Protein AF-A0A956SVW1-F1 (afdb_monomer)

Nearest PDB structures (foldseek):
  7o40-assembly1_A  TM=6.044E-01  e=1.456E-01  Synechocystis sp. PCC 6803 substr. Kazusa
  7aan-assembly1_B  TM=5.926E-01  e=2.836E-01  Homo sapiens
  9eon-assembly1_A  TM=6.530E-01  e=7.481E-01  Synechocystis sp. PCC 6803
  3q0k-assembly2_C  TM=6.132E-01  e=7.948E-01  Homo sapiens
  8qbr-assembly1_A  TM=5.012E-01  e=3.402E-01  Nostoc punctiforme

Sequence (151 aa):
MRLETARRMERVKRLLRERAEMALSEAVSRHRAEVERAAQCRRRSSEILGAFSEAAGDLDTGRLRADAEVSEGLQAIARKADARAKDLVRDVEAARAVLIEARKRERVAERLADRIHAREVDGALRREQAVLDEVGAWAPTQGEMGGEPIR

Solvent-accessible surface area (backbone atoms only — not comparable to full-atom values): 8237 Å² total; per-residue (Å²): 111,72,71,58,54,52,54,50,51,52,51,52,54,51,52,53,49,54,51,51,53,51,53,43,52,51,44,53,51,53,31,51,52,30,50,50,50,23,52,50,28,52,50,53,30,49,53,50,57,49,50,51,69,65,43,71,82,58,89,52,67,68,60,57,50,55,52,48,55,51,32,54,50,28,51,53,50,23,54,52,28,52,52,50,33,55,53,40,50,54,53,46,52,51,50,50,52,52,50,53,51,52,55,50,53,49,57,51,50,51,58,47,50,53,52,51,51,53,51,53,51,52,54,46,50,52,52,52,48,51,53,51,51,56,54,55,70,66,49,77,76,92,70,82,84,84,72,79,83,86,127

pLDDT: mean 75.59, std 9.94, range [47.66, 89.31]

Radius of gyration: 38.01 Å; Cα contacts (8 Å, |Δi|>4): 52; chains: 1; bounding box: 66×26×132 Å

Mean predicted aligned error: 14.98 Å

Secondary structure (DSSP, 8-state):
-HHHHHHHHHHHHHHHHHHHHHHHHHHHHHHHHHHHHHHHHHHHHHHHHHHHHHHTTS--HHHHHHHHHHHHHHHHHHHHHHHHHHHHHHHHHHHHHHHHHHHHHHHHHHHHHHHHHHHHHHHHHHHHHHHHHHHHHTS--------PPP-

Structure (mmCIF, N/CA/C/O backbone):
data_AF-A0A956SVW1-F1
#
_entry.id   AF-A0A956SVW1-F1
#
loop_
_atom_site.group_PDB
_atom_site.id
_atom_site.type_symbol
_atom_site.label_atom_id
_atom_site.label_alt_id
_atom_site.label_comp_id
_atom_site.label_asym_id
_atom_site.label_entity_id
_atom_site.label_seq_id
_atom_site.pdbx_PDB_ins_code
_atom_site.Cartn_x
_atom_site.Cartn_y
_atom_site.Cartn_z
_atom_site.occupancy
_atom_site.B_iso_or_equiv
_atom_site.auth_seq_id
_atom_site.auth_comp_id
_atom_site.auth_asym_id
_atom_site.auth_atom_id
_atom_site.pdbx_PDB_model_num
ATOM 1 N N . MET A 1 1 ? -22.427 -16.125 26.978 1.00 55.56 1 MET A N 1
ATOM 2 C CA . MET A 1 1 ? -22.839 -15.374 25.767 1.00 55.56 1 MET A CA 1
ATOM 3 C C . MET A 1 1 ? -22.101 -14.043 25.583 1.00 55.56 1 MET A C 1
ATOM 5 O O . MET A 1 1 ? -21.294 -13.978 24.671 1.00 55.56 1 MET A O 1
ATOM 9 N N . ARG A 1 2 ? -22.284 -13.001 26.418 1.00 56.34 2 ARG A N 1
ATOM 10 C CA . ARG A 1 2 ? -21.739 -11.640 26.146 1.00 56.34 2 ARG A CA 1
ATOM 11 C C . ARG A 1 2 ? -20.200 -11.538 26.066 1.00 56.34 2 ARG A C 1
ATOM 13 O O . ARG A 1 2 ? -19.676 -10.901 25.157 1.00 56.34 2 ARG A O 1
ATOM 20 N N . LEU A 1 3 ? -19.474 -12.222 26.956 1.00 64.31 3 LEU A N 1
ATOM 21 C CA . LEU A 1 3 ? -17.9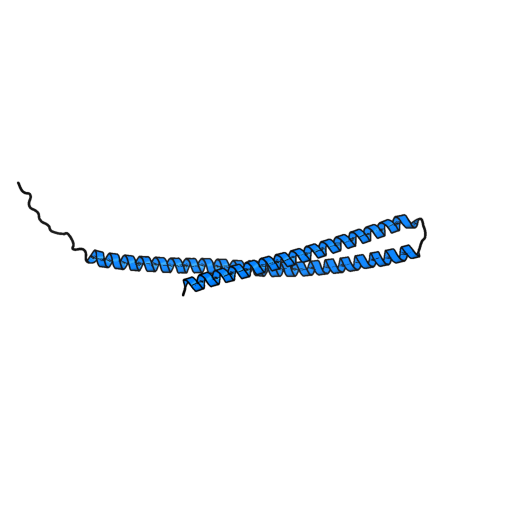97 -12.289 26.957 1.00 64.31 3 LEU A CA 1
ATOM 22 C C . LEU A 1 3 ? -17.416 -12.963 25.703 1.00 64.31 3 LEU A C 1
ATOM 24 O O . LEU A 1 3 ? -16.342 -12.607 25.221 1.00 64.31 3 LEU A O 1
ATOM 28 N N . GLU A 1 4 ? -18.139 -13.933 25.158 1.00 70.69 4 GLU A N 1
ATOM 29 C CA . GLU A 1 4 ? -17.749 -14.674 23.960 1.00 70.69 4 GLU A CA 1
ATOM 30 C C . GLU A 1 4 ? -17.905 -13.817 22.700 1.00 70.69 4 GLU A C 1
ATOM 32 O O . GLU A 1 4 ? -17.040 -13.819 21.823 1.00 70.69 4 GLU A O 1
ATOM 37 N N . THR A 1 5 ? -18.972 -13.015 22.650 1.00 71.56 5 THR A N 1
ATOM 38 C CA . THR A 1 5 ? -19.222 -12.038 21.585 1.00 71.56 5 THR A CA 1
ATOM 39 C C . THR A 1 5 ? -18.157 -10.940 21.570 1.00 71.56 5 THR A C 1
ATOM 41 O O . THR A 1 5 ? -17.630 -10.623 20.505 1.00 71.56 5 THR A O 1
ATOM 44 N N . ALA A 1 6 ? -17.767 -10.422 22.741 1.00 67.44 6 ALA A N 1
ATOM 45 C CA . ALA A 1 6 ? -16.706 -9.419 22.863 1.00 67.44 6 ALA A CA 1
ATOM 46 C C . ALA A 1 6 ? -15.342 -9.958 22.389 1.00 67.44 6 ALA A C 1
ATOM 48 O O . ALA A 1 6 ? -14.672 -9.328 21.572 1.00 67.44 6 ALA A O 1
ATOM 49 N N . ARG A 1 7 ? -14.965 -11.175 22.809 1.00 74.12 7 ARG A N 1
ATOM 50 C CA . ARG A 1 7 ? -13.726 -11.838 22.355 1.00 74.12 7 ARG A CA 1
ATOM 51 C C . ARG A 1 7 ? -13.723 -12.117 20.848 1.00 74.12 7 ARG A C 1
ATOM 53 O O . ARG A 1 7 ? -12.679 -11.994 20.208 1.00 74.12 7 ARG A O 1
ATOM 60 N N . ARG A 1 8 ? -14.875 -12.478 20.266 1.00 76.06 8 ARG A N 1
ATOM 61 C CA . ARG A 1 8 ? -15.028 -12.633 18.808 1.00 76.06 8 ARG A CA 1
ATOM 62 C C . ARG A 1 8 ? -14.847 -11.307 18.075 1.00 76.06 8 ARG A C 1
ATOM 64 O O . ARG A 1 8 ? -14.105 -11.274 17.098 1.00 76.06 8 ARG A O 1
ATOM 71 N N . MET A 1 9 ? -15.466 -10.226 18.550 1.00 74.81 9 MET A N 1
ATOM 72 C CA . MET A 1 9 ? -15.291 -8.896 17.956 1.00 74.81 9 MET A CA 1
ATOM 73 C C . MET A 1 9 ? -13.833 -8.436 17.994 1.00 74.81 9 MET A C 1
ATOM 75 O O . MET A 1 9 ? -13.334 -7.920 16.997 1.00 74.81 9 MET A O 1
ATOM 79 N N . GLU A 1 10 ? -13.133 -8.676 19.100 1.00 78.69 10 GLU A N 1
ATOM 80 C CA . GLU A 1 10 ? -11.731 -8.283 19.246 1.00 78.69 10 GLU A CA 1
ATOM 81 C C . GLU A 1 10 ? -10.806 -9.042 18.280 1.00 78.69 10 GLU A C 1
ATOM 83 O O . GLU A 1 10 ? -9.926 -8.450 17.654 1.00 78.69 10 GLU A O 1
ATOM 88 N N . ARG A 1 11 ? -11.065 -10.341 18.055 1.00 81.62 11 ARG A N 1
ATOM 89 C CA . ARG A 1 11 ? -10.373 -11.109 17.003 1.00 81.62 11 ARG A CA 1
ATOM 90 C C . ARG A 1 11 ? -10.654 -10.561 15.608 1.00 81.62 11 ARG A C 1
ATOM 92 O O . ARG A 1 11 ? -9.730 -10.463 14.809 1.00 81.62 11 ARG A O 1
ATOM 99 N N . VAL A 1 12 ? -11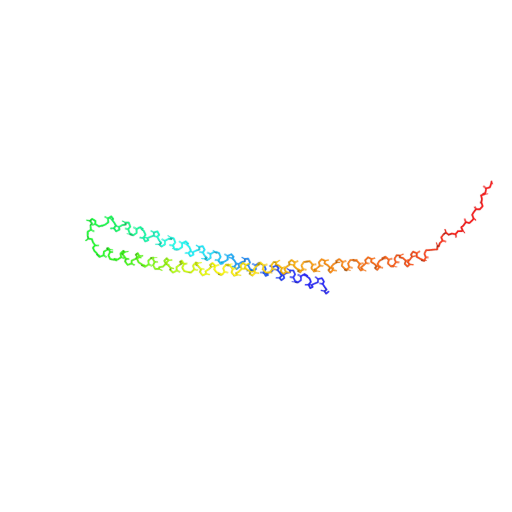.903 -10.207 15.308 1.00 79.62 12 VAL A N 1
ATOM 100 C CA . VAL A 1 12 ? -12.274 -9.666 13.990 1.00 79.62 12 VAL A CA 1
ATOM 101 C C . VAL A 1 12 ? -11.576 -8.331 13.729 1.00 79.62 12 VAL A C 1
ATOM 103 O O . VAL A 1 12 ? -11.016 -8.152 12.651 1.00 79.62 12 VAL A O 1
ATOM 106 N N . LYS A 1 13 ? -11.535 -7.420 14.711 1.00 76.19 13 LYS A N 1
ATOM 107 C CA . LYS A 1 13 ? -10.795 -6.151 14.590 1.00 76.19 13 LYS A CA 1
ATOM 108 C C . LYS A 1 13 ? -9.313 -6.386 14.309 1.00 76.19 13 LYS A C 1
ATOM 110 O O . LYS A 1 13 ? -8.773 -5.789 13.380 1.00 76.19 13 LYS A O 1
ATOM 115 N N . ARG A 1 14 ? -8.680 -7.290 15.067 1.00 83.00 14 ARG A N 1
ATOM 116 C CA . ARG A 1 14 ? -7.265 -7.638 14.889 1.00 83.00 14 ARG A CA 1
ATOM 117 C C . ARG A 1 14 ? -6.988 -8.168 13.481 1.00 83.00 14 ARG A C 1
ATOM 119 O O . ARG A 1 14 ? -6.116 -7.640 12.806 1.00 83.00 14 ARG A O 1
ATOM 126 N N . LEU A 1 15 ? -7.788 -9.124 13.006 1.00 80.81 15 LEU A N 1
ATOM 127 C CA . LEU A 1 15 ? -7.637 -9.700 11.665 1.00 80.81 15 LEU A CA 1
ATOM 128 C C . LEU A 1 15 ? -7.844 -8.669 10.546 1.00 80.81 15 LEU A C 1
ATOM 130 O O . LEU A 1 15 ? -7.145 -8.706 9.535 1.00 80.81 15 LEU A O 1
ATOM 134 N N . LEU A 1 16 ? -8.802 -7.749 10.702 1.00 76.38 16 LEU A N 1
ATOM 135 C CA . LEU A 1 16 ? -9.024 -6.673 9.732 1.00 76.38 16 LEU A CA 1
ATOM 136 C C . LEU A 1 16 ? -7.847 -5.695 9.694 1.00 76.38 16 LEU A C 1
ATOM 138 O O . LEU A 1 16 ? -7.449 -5.265 8.613 1.00 76.38 16 LEU A O 1
ATOM 142 N N . ARG A 1 17 ? -7.273 -5.376 10.857 1.00 78.88 17 ARG A N 1
ATOM 143 C CA . ARG A 1 17 ? -6.094 -4.520 10.965 1.00 78.88 17 ARG A CA 1
ATOM 144 C C . ARG A 1 17 ? -4.863 -5.169 10.340 1.00 78.88 17 ARG A C 1
ATOM 146 O O . ARG A 1 17 ? -4.242 -4.547 9.488 1.00 78.88 17 ARG A O 1
ATOM 153 N N . GLU A 1 18 ? -4.574 -6.421 10.684 1.00 82.31 18 GLU A N 1
ATOM 154 C CA . GLU A 1 18 ? -3.468 -7.192 10.101 1.00 82.31 18 GLU A CA 1
ATOM 155 C C . GLU A 1 18 ? -3.607 -7.296 8.574 1.00 82.31 18 GLU A C 1
ATOM 157 O O . GLU A 1 18 ? -2.649 -7.055 7.842 1.00 82.31 18 GLU A O 1
ATOM 162 N N . ARG A 1 19 ? -4.818 -7.568 8.062 1.00 80.50 19 ARG A N 1
ATOM 163 C CA . ARG A 1 19 ? -5.080 -7.584 6.611 1.00 80.50 19 ARG A CA 1
ATOM 164 C C . ARG A 1 19 ? -4.832 -6.236 5.945 1.00 80.50 19 ARG A C 1
ATOM 166 O O . ARG A 1 19 ? -4.261 -6.198 4.859 1.00 80.50 19 ARG A O 1
ATOM 173 N N . ALA A 1 20 ? -5.262 -5.144 6.568 1.00 75.06 20 ALA A N 1
ATOM 174 C CA . ALA A 1 20 ? -5.069 -3.809 6.020 1.00 75.06 20 ALA A CA 1
ATOM 175 C C . ALA A 1 20 ? -3.592 -3.370 6.068 1.00 75.06 20 ALA A C 1
ATOM 177 O O . ALA A 1 20 ? -3.108 -2.745 5.126 1.00 75.06 20 ALA A O 1
ATOM 178 N N . GLU A 1 21 ? -2.857 -3.744 7.118 1.00 78.81 21 GLU A N 1
ATOM 179 C CA . GLU A 1 21 ? -1.412 -3.518 7.238 1.00 78.81 21 GLU A CA 1
ATOM 180 C C . GLU A 1 21 ? -0.625 -4.330 6.192 1.00 78.81 21 GLU A C 1
ATOM 182 O O . GLU A 1 21 ? 0.260 -3.778 5.535 1.00 78.81 21 GLU A O 1
ATOM 187 N N . MET A 1 22 ? -0.991 -5.596 5.953 1.00 86.31 22 MET A N 1
ATOM 188 C CA . MET A 1 22 ? -0.405 -6.405 4.874 1.00 86.31 22 MET A CA 1
ATOM 189 C C . MET A 1 22 ? -0.680 -5.807 3.491 1.00 86.31 22 MET A C 1
ATOM 191 O O . MET A 1 22 ? 0.252 -5.648 2.706 1.00 86.31 22 MET A O 1
ATOM 195 N N . ALA A 1 23 ? -1.925 -5.415 3.204 1.00 77.69 23 ALA A N 1
ATOM 196 C CA . ALA A 1 23 ? -2.283 -4.806 1.922 1.00 77.69 23 ALA A CA 1
ATOM 197 C C . ALA A 1 23 ? -1.506 -3.501 1.667 1.00 77.69 23 ALA A C 1
ATOM 199 O O . ALA A 1 23 ? -1.028 -3.267 0.556 1.00 77.69 23 ALA A O 1
ATOM 200 N N . LEU A 1 24 ? -1.326 -2.676 2.704 1.00 79.00 24 LEU A N 1
ATOM 201 C CA . LEU A 1 24 ? -0.510 -1.466 2.622 1.00 79.00 24 LEU A CA 1
ATOM 202 C C . LEU A 1 24 ? 0.967 -1.797 2.356 1.00 79.00 24 LEU A C 1
ATOM 204 O O . LEU A 1 24 ? 1.587 -1.178 1.492 1.00 79.00 24 LEU A O 1
ATOM 208 N N . SER A 1 25 ? 1.525 -2.777 3.071 1.00 85.62 25 SER A N 1
ATOM 209 C CA . SER A 1 25 ? 2.909 -3.230 2.888 1.00 85.62 25 SER A CA 1
ATOM 210 C C . SER A 1 25 ? 3.169 -3.740 1.466 1.00 85.62 25 SER A C 1
ATOM 212 O O . SER A 1 25 ? 4.156 -3.358 0.829 1.00 85.62 25 SER A O 1
ATOM 214 N N . GLU A 1 26 ? 2.252 -4.543 0.918 1.00 84.62 26 GLU A N 1
ATOM 215 C CA . GLU A 1 26 ? 2.330 -5.015 -0.465 1.00 84.62 26 GLU A CA 1
ATOM 216 C C . GLU A 1 26 ? 2.271 -3.863 -1.473 1.00 84.62 26 GLU A C 1
ATOM 218 O O . GLU A 1 26 ? 3.086 -3.817 -2.397 1.00 84.62 26 GLU A O 1
ATOM 223 N N . ALA A 1 27 ? 1.347 -2.914 -1.296 1.00 76.50 27 ALA A N 1
ATOM 224 C CA . ALA A 1 27 ? 1.210 -1.765 -2.188 1.00 76.50 27 ALA A CA 1
ATOM 225 C C . ALA A 1 27 ? 2.474 -0.887 -2.188 1.00 76.50 27 ALA A C 1
ATOM 227 O O . ALA A 1 27 ? 2.984 -0.526 -3.251 1.00 76.50 27 ALA A O 1
ATOM 228 N N . VAL A 1 28 ? 3.041 -0.618 -1.005 1.00 80.75 28 VAL A N 1
ATOM 229 C CA . VAL A 1 28 ? 4.308 0.117 -0.852 1.00 80.75 28 VAL A CA 1
ATOM 230 C C . VAL A 1 28 ? 5.466 -0.629 -1.516 1.00 80.75 28 VAL A C 1
ATOM 232 O O . VAL A 1 28 ? 6.290 -0.011 -2.192 1.00 80.75 28 VAL A O 1
ATOM 235 N N . SER A 1 29 ? 5.525 -1.953 -1.365 1.00 86.88 29 SER A N 1
ATOM 236 C CA . SER A 1 29 ? 6.580 -2.772 -1.971 1.00 86.88 29 SER A CA 1
ATOM 237 C C . SER A 1 29 ? 6.505 -2.755 -3.500 1.00 86.88 29 SER A C 1
ATOM 239 O O . SER A 1 29 ? 7.526 -2.569 -4.163 1.00 86.88 29 SER A O 1
ATOM 241 N N . ARG A 1 30 ? 5.296 -2.859 -4.074 1.00 79.19 30 ARG A N 1
ATOM 242 C CA . ARG A 1 30 ? 5.076 -2.733 -5.528 1.00 79.19 30 ARG A CA 1
ATOM 243 C C . ARG A 1 30 ? 5.464 -1.346 -6.036 1.00 79.19 30 ARG A C 1
ATOM 245 O O 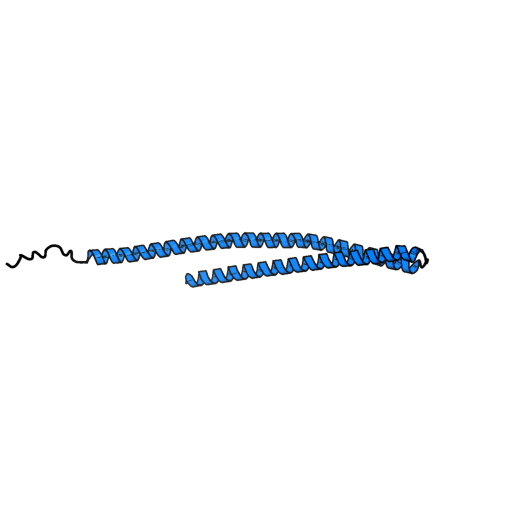. ARG A 1 30 ? 6.135 -1.246 -7.057 1.00 79.19 30 ARG A O 1
ATOM 252 N N . HIS A 1 31 ? 5.099 -0.290 -5.306 1.00 78.25 31 HIS A N 1
ATOM 253 C CA . HIS A 1 31 ? 5.468 1.079 -5.665 1.00 78.25 31 HIS A CA 1
ATOM 254 C C . HIS A 1 31 ? 6.992 1.261 -5.702 1.00 78.25 31 HIS A C 1
ATOM 256 O O . HIS A 1 31 ? 7.520 1.753 -6.697 1.00 78.25 31 HIS A O 1
ATOM 262 N N . ARG A 1 32 ? 7.716 0.801 -4.671 1.00 81.56 32 ARG A N 1
ATOM 263 C CA . ARG A 1 32 ? 9.189 0.863 -4.644 1.00 81.56 32 ARG A CA 1
ATOM 264 C C . ARG A 1 32 ? 9.826 0.127 -5.821 1.00 81.56 32 ARG A C 1
ATOM 266 O O . ARG A 1 32 ? 10.706 0.685 -6.467 1.00 81.56 32 ARG A O 1
ATOM 273 N N . ALA A 1 33 ? 9.345 -1.076 -6.136 1.00 85.00 33 ALA A N 1
ATOM 274 C CA . ALA A 1 33 ? 9.863 -1.855 -7.257 1.00 85.00 33 ALA A CA 1
ATOM 275 C C . ALA A 1 33 ? 9.680 -1.139 -8.610 1.00 85.00 33 ALA A C 1
ATOM 277 O O . ALA A 1 33 ? 10.585 -1.150 -9.443 1.00 85.00 33 ALA A O 1
ATOM 278 N N . GLU A 1 34 ? 8.537 -0.485 -8.839 1.00 76.50 34 GLU A N 1
ATOM 279 C CA . GLU A 1 34 ? 8.302 0.289 -10.068 1.00 76.50 34 GLU A CA 1
ATOM 280 C C . GLU A 1 34 ? 9.186 1.545 -10.140 1.00 76.50 34 GLU A C 1
ATOM 282 O O . GLU A 1 34 ? 9.746 1.843 -11.197 1.00 76.50 34 GLU A O 1
ATOM 287 N N . VAL A 1 35 ? 9.390 2.238 -9.015 1.00 80.25 35 VAL A N 1
ATOM 288 C CA . VAL A 1 35 ? 10.304 3.392 -8.928 1.00 80.25 35 VAL A CA 1
ATOM 289 C C . VAL A 1 35 ? 11.749 2.983 -9.234 1.00 80.25 35 VAL A C 1
ATOM 291 O O . VAL A 1 35 ? 12.431 3.655 -10.014 1.00 80.25 35 VAL A O 1
ATOM 294 N N . GLU A 1 36 ? 12.219 1.866 -8.674 1.00 86.56 36 GLU A N 1
ATOM 295 C CA . GLU A 1 36 ? 13.560 1.333 -8.941 1.00 86.56 36 GLU A CA 1
ATOM 296 C C . GLU A 1 36 ? 13.735 0.913 -10.404 1.00 86.56 36 GLU A C 1
ATOM 298 O O . GLU A 1 36 ? 14.747 1.260 -11.022 1.00 86.56 36 GLU A O 1
ATOM 303 N N . ARG A 1 37 ? 12.734 0.247 -10.998 1.00 80.12 37 ARG A N 1
ATOM 304 C 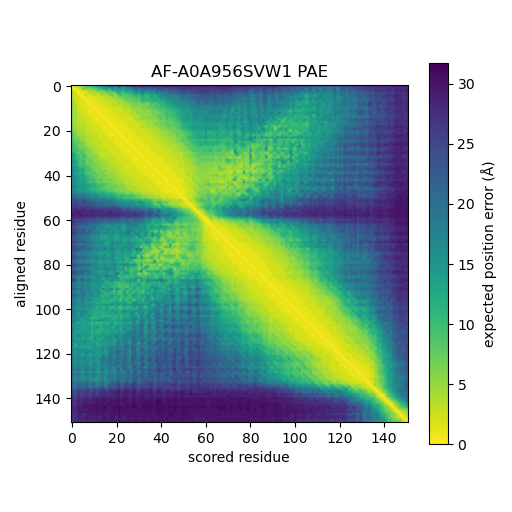CA . ARG A 1 37 ? 12.732 -0.098 -12.431 1.00 80.12 37 ARG A CA 1
ATOM 305 C C . ARG A 1 37 ? 12.832 1.143 -13.311 1.00 80.12 37 ARG A C 1
ATOM 307 O O . ARG A 1 37 ? 13.645 1.167 -14.238 1.00 80.12 37 ARG A O 1
ATOM 314 N N . ALA A 1 38 ? 12.052 2.184 -13.015 1.00 71.88 38 ALA A N 1
ATOM 315 C CA . ALA A 1 38 ? 12.100 3.442 -13.754 1.00 71.88 38 ALA A CA 1
ATOM 316 C C . ALA A 1 38 ? 13.487 4.101 -13.648 1.00 71.88 38 ALA A C 1
ATOM 318 O O . ALA A 1 38 ? 14.060 4.524 -14.655 1.00 71.88 38 ALA A O 1
ATOM 319 N N . ALA A 1 39 ? 14.071 4.133 -12.445 1.00 79.31 39 ALA A N 1
ATOM 320 C CA . ALA A 1 39 ? 15.412 4.667 -12.219 1.00 79.31 39 ALA A CA 1
ATOM 321 C C . ALA A 1 39 ? 16.502 3.865 -12.951 1.00 79.31 39 ALA A C 1
ATOM 323 O O . ALA A 1 39 ? 17.431 4.450 -13.510 1.00 79.31 39 ALA A O 1
ATOM 324 N N . GLN A 1 40 ? 16.394 2.534 -12.988 1.00 87.38 40 GLN A N 1
ATOM 325 C CA . GLN A 1 40 ? 17.318 1.675 -13.728 1.00 87.38 40 GLN A CA 1
ATOM 326 C C . GLN A 1 40 ? 17.229 1.909 -15.242 1.00 87.38 40 GLN A C 1
ATOM 328 O O . GLN A 1 40 ? 18.263 2.046 -15.892 1.00 87.38 40 GLN A O 1
ATOM 333 N N . CYS A 1 41 ? 16.018 2.015 -15.800 1.00 80.00 41 CYS A N 1
ATOM 334 C CA . CYS A 1 41 ? 15.828 2.294 -17.226 1.00 80.00 41 CYS A CA 1
ATOM 335 C C . CYS A 1 41 ? 16.405 3.662 -17.619 1.00 80.00 41 CYS A C 1
ATOM 337 O O . CYS A 1 41 ? 17.074 3.768 -18.645 1.00 80.00 41 CYS A O 1
ATOM 339 N N . ARG A 1 42 ? 16.215 4.691 -16.778 1.00 73.69 42 ARG A N 1
ATOM 340 C CA . ARG A 1 42 ? 16.801 6.026 -16.991 1.00 73.69 42 ARG A CA 1
ATOM 341 C C . ARG A 1 42 ? 18.332 6.001 -16.982 1.00 73.69 42 ARG A C 1
ATOM 343 O O . ARG A 1 42 ? 18.937 6.593 -17.867 1.00 73.69 42 ARG A O 1
ATOM 350 N N . ARG A 1 43 ? 18.954 5.288 -16.033 1.00 85.31 43 ARG A N 1
ATOM 351 C CA . ARG A 1 43 ? 20.421 5.135 -15.984 1.00 85.31 43 ARG A CA 1
ATOM 352 C C . ARG A 1 43 ? 20.968 4.463 -17.240 1.00 85.31 43 ARG A C 1
ATOM 354 O O . ARG A 1 43 ? 21.834 5.036 -17.886 1.00 85.31 43 ARG A O 1
ATOM 361 N N . ARG A 1 44 ? 20.391 3.328 -17.648 1.00 80.56 44 ARG A N 1
ATOM 362 C CA . ARG A 1 44 ? 20.816 2.620 -18.869 1.00 80.56 44 ARG A CA 1
ATOM 363 C C . ARG A 1 44 ? 20.626 3.463 -20.131 1.00 80.56 44 ARG A C 1
ATOM 365 O O . ARG A 1 44 ? 21.503 3.479 -20.981 1.00 80.56 44 ARG A O 1
ATOM 372 N N . SER A 1 45 ? 19.518 4.202 -20.244 1.00 76.25 45 SER A N 1
ATOM 373 C CA . SER A 1 45 ? 19.321 5.147 -21.355 1.00 76.25 45 SER A CA 1
ATOM 374 C C . SER A 1 45 ? 20.399 6.240 -21.360 1.00 76.25 45 SER A C 1
ATOM 376 O O . SER A 1 45 ? 20.927 6.558 -22.419 1.00 76.25 45 SER A O 1
ATOM 378 N N . SER A 1 46 ? 20.789 6.762 -20.191 1.00 77.62 46 SER A N 1
ATOM 379 C CA . SER A 1 46 ? 21.877 7.743 -20.078 1.00 77.62 46 SER A CA 1
ATOM 380 C C . SER A 1 46 ? 23.250 7.170 -20.437 1.00 77.62 46 SER A C 1
ATOM 382 O O . SER A 1 46 ? 24.035 7.870 -21.063 1.00 77.62 46 SER A O 1
ATOM 384 N N . GLU A 1 47 ? 23.551 5.928 -20.052 1.00 81.69 47 GLU A N 1
ATOM 385 C CA . GLU A 1 47 ? 24.801 5.236 -20.414 1.00 81.69 47 GLU A CA 1
ATOM 386 C C . GLU A 1 47 ? 24.898 5.039 -21.928 1.00 81.69 47 GLU A C 1
ATOM 388 O O . GLU A 1 47 ? 25.926 5.341 -22.529 1.00 81.69 47 GLU A O 1
ATOM 393 N N . ILE A 1 48 ? 23.797 4.610 -22.552 1.00 81.56 48 ILE A N 1
ATOM 394 C CA . ILE A 1 48 ? 23.696 4.467 -24.004 1.00 81.56 48 ILE A CA 1
ATOM 395 C C . ILE A 1 48 ? 23.922 5.824 -24.691 1.00 81.56 48 ILE A C 1
ATOM 397 O O . ILE A 1 48 ? 24.757 5.926 -25.584 1.00 81.56 48 ILE A O 1
ATOM 401 N N . LEU A 1 49 ? 23.245 6.888 -24.239 1.00 74.50 49 LEU A N 1
ATOM 402 C CA . LEU A 1 49 ? 23.436 8.260 -24.743 1.00 74.50 49 LEU A CA 1
ATOM 403 C C . LEU A 1 49 ? 24.855 8.809 -24.515 1.00 74.50 49 LEU A C 1
ATOM 405 O O . LEU A 1 49 ? 25.339 9.590 -25.329 1.00 74.50 49 LEU A O 1
ATOM 409 N N . GLY A 1 50 ? 25.540 8.393 -23.449 1.00 74.19 50 GLY A N 1
ATOM 410 C CA . GLY A 1 50 ? 26.954 8.705 -23.236 1.00 74.19 50 GLY A CA 1
ATOM 411 C C . GLY A 1 50 ? 27.852 8.011 -24.260 1.00 74.19 50 GLY A C 1
ATOM 412 O O . GLY A 1 50 ? 28.659 8.668 -24.914 1.00 74.19 50 GLY A O 1
ATOM 413 N N . ALA A 1 51 ? 27.640 6.710 -24.481 1.00 73.00 51 ALA A N 1
ATOM 414 C CA . ALA A 1 51 ? 28.373 5.930 -25.479 1.00 73.00 51 ALA A CA 1
ATOM 415 C C . ALA A 1 51 ? 28.169 6.465 -26.909 1.00 73.00 51 ALA A C 1
ATOM 417 O O . ALA A 1 51 ? 29.101 6.453 -27.706 1.00 73.00 51 ALA A O 1
ATOM 418 N N . PHE A 1 52 ? 26.989 7.013 -27.218 1.00 67.12 52 PHE A N 1
ATOM 419 C CA . PHE A 1 52 ? 26.727 7.751 -28.459 1.00 67.12 52 PHE A CA 1
ATOM 420 C C . PHE A 1 52 ? 27.660 8.948 -28.668 1.00 67.12 52 PHE A C 1
ATOM 422 O O . PHE A 1 52 ? 28.147 9.170 -29.776 1.00 67.12 52 PHE A O 1
ATOM 429 N N . SER A 1 53 ? 27.901 9.724 -27.609 1.00 64.12 53 SER A N 1
ATOM 430 C CA . SER A 1 53 ? 28.773 10.899 -27.663 1.00 64.12 53 SER A CA 1
ATOM 431 C C . SER A 1 53 ? 30.244 10.522 -27.852 1.00 64.12 53 SER A C 1
ATOM 433 O O . SER A 1 53 ? 30.987 11.299 -28.445 1.00 64.12 53 SER A O 1
ATOM 435 N N . GLU A 1 54 ? 30.664 9.356 -27.356 1.00 65.06 54 GLU A N 1
ATOM 436 C CA . GLU A 1 54 ? 32.031 8.838 -27.507 1.00 65.06 54 GLU A CA 1
ATOM 437 C C . GLU A 1 54 ? 32.239 8.150 -28.867 1.00 65.06 54 GLU A C 1
ATOM 439 O O . GLU A 1 54 ? 33.271 8.339 -29.508 1.00 65.06 54 GLU A O 1
ATOM 444 N N . ALA A 1 55 ? 31.239 7.405 -29.352 1.00 61.81 55 ALA A N 1
ATOM 445 C CA . ALA A 1 55 ? 31.290 6.672 -30.619 1.00 61.81 55 ALA A CA 1
ATOM 446 C C . ALA A 1 55 ? 31.109 7.555 -31.865 1.00 61.81 55 ALA A C 1
ATOM 448 O O . ALA A 1 55 ? 31.407 7.108 -32.965 1.00 61.81 55 ALA A O 1
ATOM 449 N N . ALA A 1 56 ? 30.674 8.813 -31.734 1.00 56.31 56 ALA A N 1
ATOM 450 C CA . ALA A 1 56 ? 30.562 9.745 -32.862 1.00 56.31 56 ALA A CA 1
ATOM 451 C C . ALA A 1 56 ? 31.902 10.017 -33.597 1.00 56.31 56 ALA A C 1
ATOM 453 O O . ALA A 1 56 ? 31.887 10.601 -34.680 1.00 56.31 56 ALA A O 1
ATOM 454 N N . GLY A 1 57 ? 33.043 9.583 -33.039 1.00 56.78 57 GLY A N 1
ATOM 455 C CA . GLY A 1 57 ? 34.346 9.555 -33.715 1.00 56.78 57 GLY A CA 1
ATOM 456 C C . GLY A 1 57 ? 34.549 8.384 -34.694 1.00 56.78 57 GLY A C 1
ATOM 457 O O . GLY A 1 57 ? 35.297 8.545 -35.653 1.00 56.78 57 GLY A O 1
ATOM 458 N N . ASP A 1 58 ? 33.841 7.263 -34.510 1.00 61.88 58 ASP A N 1
ATOM 459 C CA . ASP A 1 58 ? 33.912 6.052 -35.342 1.00 61.88 58 ASP A CA 1
ATOM 460 C C . ASP A 1 58 ? 32.518 5.746 -35.929 1.00 61.88 58 ASP A C 1
ATOM 462 O O . ASP A 1 58 ? 31.624 5.215 -35.269 1.00 61.88 58 ASP A O 1
ATOM 466 N N . LEU A 1 59 ? 32.305 6.124 -37.193 1.00 61.22 59 LEU A N 1
ATOM 467 C CA . LEU A 1 59 ? 31.006 6.105 -37.884 1.00 61.22 59 LEU A CA 1
ATOM 468 C C . LEU A 1 59 ? 30.492 4.684 -38.216 1.00 61.22 59 LEU A C 1
ATOM 470 O O . LEU A 1 59 ? 30.429 4.295 -39.381 1.00 61.22 59 LEU A O 1
ATOM 474 N N . ASP A 1 60 ? 30.034 3.928 -37.215 1.00 70.94 60 ASP A N 1
ATOM 475 C CA . ASP A 1 60 ? 29.179 2.748 -37.426 1.00 70.94 60 ASP A CA 1
ATOM 476 C C . ASP A 1 60 ? 27.693 3.103 -37.244 1.00 70.94 60 ASP A C 1
ATOM 478 O O . ASP A 1 60 ? 27.081 2.960 -36.181 1.00 70.94 60 ASP A O 1
ATOM 482 N N . THR A 1 61 ? 27.094 3.591 -38.330 1.00 69.00 61 THR A N 1
ATOM 483 C CA . THR A 1 61 ? 25.692 4.043 -38.381 1.00 69.00 61 THR A CA 1
ATOM 484 C C . THR A 1 61 ? 24.659 2.959 -38.047 1.00 69.00 61 THR A C 1
ATOM 486 O O . THR A 1 61 ? 23.558 3.292 -37.601 1.00 69.00 61 THR A O 1
ATOM 489 N N . GLY A 1 62 ? 24.990 1.672 -38.215 1.00 73.44 62 GLY A N 1
ATOM 490 C CA . GLY A 1 62 ? 24.098 0.562 -37.872 1.00 73.44 62 GLY A CA 1
ATOM 491 C C . GLY A 1 62 ? 23.974 0.380 -36.360 1.00 73.44 62 GLY A C 1
ATOM 492 O O . GLY A 1 62 ? 22.864 0.274 -35.831 1.00 73.44 62 GLY A O 1
ATOM 493 N N . ARG A 1 63 ? 25.110 0.436 -35.658 1.00 73.00 63 ARG A N 1
ATOM 494 C CA . ARG A 1 63 ? 25.162 0.385 -34.193 1.00 73.00 63 ARG A CA 1
ATOM 495 C C . ARG A 1 63 ? 24.475 1.594 -33.557 1.00 73.00 63 ARG A C 1
ATOM 497 O O . ARG A 1 63 ? 23.670 1.428 -32.646 1.00 73.00 63 ARG A O 1
ATOM 504 N N . LEU A 1 64 ? 24.705 2.786 -34.112 1.00 72.25 64 LEU A N 1
ATOM 505 C CA . LEU A 1 64 ? 24.060 4.017 -33.653 1.00 72.25 64 LEU A CA 1
ATOM 506 C C . LEU A 1 64 ? 22.525 3.962 -33.787 1.00 72.25 64 LEU A C 1
ATOM 508 O O . LEU A 1 64 ? 21.805 4.471 -32.936 1.00 72.25 64 LEU A O 1
ATOM 512 N N . ARG A 1 65 ? 21.980 3.326 -34.830 1.00 77.25 65 ARG A N 1
ATOM 513 C CA . ARG A 1 65 ? 20.520 3.175 -34.948 1.00 77.25 65 ARG A CA 1
ATOM 514 C C . ARG A 1 65 ? 19.963 2.204 -33.899 1.00 77.25 65 ARG A C 1
ATOM 516 O O . ARG A 1 65 ? 18.969 2.526 -33.254 1.00 77.25 65 ARG A O 1
ATOM 523 N N . ALA A 1 66 ? 20.618 1.060 -33.695 1.00 78.81 66 ALA A N 1
ATOM 524 C CA . ALA A 1 66 ? 20.178 0.054 -32.727 1.00 78.81 66 ALA A CA 1
ATOM 525 C C . ALA A 1 66 ? 20.179 0.591 -31.284 1.00 78.81 66 ALA A C 1
ATOM 527 O O . ALA A 1 66 ? 19.210 0.414 -30.546 1.00 78.81 66 ALA A O 1
ATOM 528 N N . ASP A 1 67 ? 21.229 1.313 -30.894 1.00 80.12 67 ASP A N 1
ATOM 529 C CA . ASP A 1 67 ? 21.338 1.900 -29.557 1.00 80.12 67 ASP A CA 1
ATOM 530 C C . ASP A 1 67 ? 20.265 2.992 -29.319 1.00 80.12 67 ASP A C 1
ATOM 532 O O . ASP A 1 67 ? 19.782 3.174 -28.196 1.00 80.12 67 ASP A O 1
ATOM 536 N N . ALA A 1 68 ? 19.816 3.685 -30.373 1.00 80.31 68 ALA A N 1
ATOM 537 C CA . ALA A 1 68 ? 18.822 4.752 -30.281 1.00 80.31 68 ALA A CA 1
ATOM 538 C C . ALA A 1 68 ? 17.433 4.152 -30.057 1.00 80.31 68 ALA A C 1
ATOM 540 O O . ALA A 1 68 ? 16.716 4.578 -29.152 1.00 80.31 68 ALA A O 1
ATOM 541 N N . GLU A 1 69 ? 17.106 3.090 -30.798 1.00 83.38 69 GLU A N 1
ATOM 542 C CA . GLU A 1 69 ? 15.884 2.305 -30.610 1.00 83.38 69 GLU A CA 1
ATOM 543 C C . GLU A 1 69 ? 15.811 1.697 -29.197 1.00 83.38 69 GLU A C 1
ATOM 545 O O . GLU A 1 69 ? 14.763 1.744 -28.544 1.00 83.38 69 GLU A O 1
ATOM 550 N N . VAL A 1 70 ? 16.933 1.190 -28.667 1.00 84.00 70 VAL A N 1
ATOM 551 C CA . VAL A 1 70 ? 17.003 0.684 -27.284 1.00 84.00 70 VAL A CA 1
ATOM 552 C C . VAL A 1 70 ? 16.785 1.811 -26.272 1.00 84.00 70 VAL A C 1
ATOM 554 O O . VAL A 1 70 ? 16.031 1.635 -25.309 1.00 84.00 70 VAL A O 1
ATOM 557 N N . SER A 1 71 ? 17.406 2.976 -26.474 1.00 84.62 71 SER A N 1
ATOM 558 C CA . SER A 1 71 ? 17.235 4.132 -25.588 1.00 84.62 71 SER A CA 1
ATOM 559 C C . SER A 1 71 ? 15.784 4.628 -25.572 1.00 84.62 71 SER A C 1
ATOM 561 O O . SER A 1 71 ? 15.209 4.816 -24.495 1.00 84.62 71 SER A O 1
ATOM 563 N N . GLU A 1 72 ? 15.143 4.750 -26.737 1.00 86.19 72 GLU A N 1
ATOM 564 C CA . GLU A 1 72 ? 13.724 5.109 -26.853 1.00 86.19 72 GLU A CA 1
ATOM 565 C C . GLU A 1 72 ? 12.816 4.082 -26.162 1.00 86.19 72 GLU A C 1
ATOM 567 O O . GLU A 1 72 ? 11.910 4.452 -25.403 1.00 86.19 72 GLU A O 1
ATOM 572 N N . GLY A 1 73 ? 13.097 2.788 -26.341 1.00 86.69 73 GLY A N 1
ATOM 573 C CA . GLY A 1 73 ? 12.392 1.703 -25.662 1.00 86.69 73 GLY A CA 1
ATOM 574 C C . GLY A 1 73 ? 12.489 1.795 -24.135 1.00 86.69 73 GLY A C 1
ATOM 575 O O . GLY A 1 73 ? 11.476 1.697 -23.434 1.00 86.69 73 GLY A O 1
ATOM 576 N N . LEU A 1 74 ? 13.685 2.058 -23.599 1.00 82.62 74 LEU A N 1
ATOM 577 C CA . LEU A 1 74 ? 13.908 2.243 -22.160 1.00 82.62 74 LEU A CA 1
ATOM 578 C C . LEU A 1 74 ? 13.186 3.480 -21.613 1.00 82.62 74 LEU A C 1
ATOM 580 O O . LEU A 1 74 ? 12.609 3.422 -20.523 1.00 82.62 74 LEU A O 1
ATOM 584 N N . GLN A 1 75 ? 13.157 4.582 -22.366 1.00 82.38 75 GLN A N 1
ATOM 585 C CA . GLN A 1 75 ? 12.401 5.777 -21.984 1.00 82.38 75 GLN A CA 1
ATOM 586 C C . GLN A 1 75 ? 10.890 5.516 -21.968 1.00 82.38 75 GLN A C 1
ATOM 588 O O . GLN A 1 75 ? 10.197 5.962 -21.049 1.00 82.38 75 GLN A O 1
ATOM 593 N N . ALA A 1 76 ? 10.365 4.759 -22.935 1.00 86.81 76 ALA A N 1
ATOM 594 C CA . ALA A 1 76 ? 8.959 4.368 -22.959 1.00 86.81 76 ALA A CA 1
ATOM 595 C C . ALA A 1 76 ? 8.588 3.471 -21.763 1.00 86.81 76 ALA A C 1
ATOM 597 O O . ALA A 1 76 ? 7.534 3.665 -21.148 1.00 86.81 76 ALA A O 1
ATOM 598 N N . ILE A 1 77 ? 9.461 2.528 -21.389 1.00 84.62 77 ILE A N 1
ATOM 599 C CA . ILE A 1 77 ? 9.293 1.693 -20.190 1.00 84.62 77 ILE A CA 1
ATOM 600 C C . ILE A 1 77 ? 9.311 2.559 -18.925 1.00 84.62 77 ILE A C 1
ATOM 602 O O . ILE A 1 77 ? 8.422 2.414 -18.086 1.00 84.62 77 ILE A O 1
ATOM 606 N N . ALA A 1 78 ? 10.251 3.502 -18.810 1.00 80.12 78 ALA A N 1
ATOM 607 C CA . ALA A 1 78 ? 10.337 4.406 -17.663 1.00 80.12 78 ALA A CA 1
ATOM 608 C C . ALA A 1 78 ? 9.072 5.266 -17.505 1.00 80.12 78 ALA A C 1
ATOM 610 O O . ALA A 1 78 ? 8.536 5.363 -16.405 1.00 80.12 78 ALA A O 1
ATOM 611 N N . ARG A 1 79 ? 8.530 5.822 -18.600 1.00 86.62 79 ARG A N 1
ATOM 612 C CA . ARG A 1 79 ? 7.271 6.594 -18.569 1.00 86.62 79 ARG A CA 1
ATOM 613 C C . ARG A 1 79 ? 6.082 5.741 -18.119 1.00 86.62 79 ARG A C 1
ATOM 615 O O . ARG A 1 79 ? 5.253 6.211 -17.342 1.00 86.62 79 ARG A O 1
ATOM 622 N N . LYS A 1 80 ? 5.997 4.488 -18.582 1.00 89.31 80 LYS A N 1
ATOM 623 C CA . LYS A 1 80 ? 4.951 3.542 -18.149 1.00 89.31 80 LYS A CA 1
ATOM 624 C C . LYS A 1 80 ? 5.088 3.182 -16.668 1.00 89.31 80 LYS A C 1
ATOM 626 O O . LYS A 1 80 ? 4.078 3.139 -15.970 1.00 89.31 80 LYS A O 1
ATOM 631 N N . ALA A 1 81 ? 6.309 2.947 -16.192 1.00 79.62 81 ALA A N 1
ATOM 632 C CA . ALA A 1 81 ? 6.584 2.668 -14.784 1.00 79.62 81 ALA A CA 1
ATOM 633 C C . ALA A 1 81 ? 6.257 3.880 -13.893 1.00 79.62 81 ALA A C 1
ATOM 635 O O . ALA A 1 81 ? 5.584 3.721 -12.880 1.00 79.62 81 ALA A O 1
ATOM 636 N N . ASP A 1 82 ? 6.616 5.101 -14.307 1.00 83.75 82 ASP A N 1
ATOM 637 C CA . ASP A 1 82 ? 6.260 6.333 -13.588 1.00 83.75 82 ASP A CA 1
ATOM 638 C C . ASP A 1 82 ? 4.732 6.543 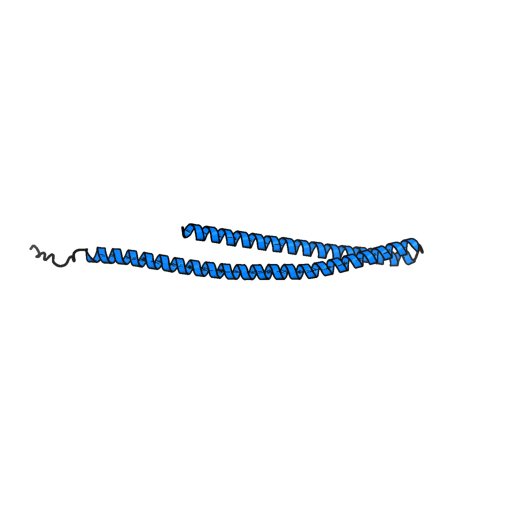-13.535 1.00 83.75 82 ASP A C 1
ATOM 640 O O . ASP A 1 82 ? 4.196 6.961 -12.507 1.00 83.75 82 ASP A O 1
ATOM 644 N N . ALA A 1 83 ? 4.006 6.239 -14.619 1.00 85.12 83 ALA A N 1
ATOM 645 C CA . ALA A 1 83 ? 2.542 6.290 -14.628 1.00 85.12 83 ALA A CA 1
ATOM 646 C C . ALA A 1 83 ? 1.933 5.282 -13.637 1.00 85.12 83 ALA A C 1
ATOM 648 O O . ALA A 1 83 ? 1.115 5.662 -12.802 1.00 85.12 83 ALA A O 1
ATOM 649 N N . ARG A 1 84 ? 2.408 4.029 -13.647 1.00 82.44 84 ARG A N 1
ATOM 650 C CA . ARG A 1 84 ? 1.990 3.003 -12.676 1.00 82.44 84 ARG A CA 1
ATOM 651 C C . ARG A 1 84 ? 2.335 3.380 -11.240 1.00 82.44 84 ARG A C 1
ATOM 653 O O . ARG A 1 84 ? 1.539 3.142 -10.340 1.00 82.44 84 ARG A O 1
ATOM 660 N N . ALA A 1 85 ? 3.499 3.985 -11.013 1.00 80.81 85 ALA A N 1
ATOM 661 C CA . ALA A 1 85 ? 3.899 4.450 -9.694 1.00 80.81 85 ALA A CA 1
ATOM 662 C C . ALA A 1 85 ? 2.918 5.503 -9.161 1.00 80.81 85 ALA A C 1
ATOM 664 O O . ALA A 1 85 ? 2.547 5.424 -7.992 1.00 80.81 85 ALA A O 1
ATOM 665 N N . LYS A 1 86 ? 2.455 6.434 -10.010 1.00 85.31 86 LYS A N 1
ATOM 666 C CA . LYS A 1 86 ? 1.427 7.430 -9.655 1.00 85.31 86 LYS A CA 1
ATOM 667 C C . LYS A 1 86 ? 0.079 6.790 -9.326 1.00 85.31 86 LYS A C 1
ATOM 669 O O . LYS A 1 86 ? -0.556 7.209 -8.362 1.00 85.31 86 LYS A O 1
ATOM 674 N N . ASP A 1 87 ? -0.338 5.776 -10.079 1.00 85.44 87 ASP A N 1
ATOM 675 C CA . ASP A 1 87 ? -1.571 5.041 -9.776 1.00 85.44 87 ASP A CA 1
ATOM 676 C C . ASP A 1 87 ? -1.461 4.303 -8.433 1.00 85.44 87 ASP A C 1
ATOM 678 O O . ASP A 1 87 ? -2.350 4.410 -7.592 1.00 85.44 87 ASP A O 1
ATOM 682 N N . LEU A 1 88 ? -0.314 3.674 -8.156 1.00 80.50 88 LEU A N 1
ATOM 683 C CA . LEU A 1 88 ? -0.057 3.014 -6.872 1.00 80.50 88 LEU A CA 1
ATOM 684 C C . LEU A 1 88 ? -0.044 3.986 -5.682 1.00 80.50 88 LEU A C 1
ATOM 686 O O . LEU A 1 88 ? -0.410 3.586 -4.579 1.00 80.50 88 LEU A O 1
ATOM 690 N N . VAL A 1 89 ? 0.338 5.257 -5.871 1.00 81.62 89 VAL A N 1
ATOM 691 C CA . VAL A 1 89 ? 0.197 6.272 -4.808 1.00 81.62 89 VAL A CA 1
ATOM 692 C C . VAL A 1 89 ? -1.273 6.439 -4.424 1.00 81.62 89 VAL A C 1
ATOM 694 O O . VAL A 1 89 ? -1.583 6.471 -3.235 1.00 81.62 89 VAL A O 1
ATOM 697 N N . ARG A 1 90 ? -2.185 6.474 -5.402 1.00 83.19 90 ARG A N 1
ATOM 698 C CA . ARG A 1 90 ? -3.629 6.585 -5.135 1.00 83.19 90 ARG A CA 1
ATOM 699 C C . ARG A 1 90 ? -4.154 5.364 -4.384 1.00 83.19 90 ARG A C 1
ATOM 701 O O . ARG A 1 90 ? -4.922 5.524 -3.437 1.00 83.19 90 ARG A O 1
ATOM 708 N N . ASP A 1 91 ? -3.697 4.167 -4.746 1.00 76.44 91 ASP A N 1
ATOM 709 C CA . ASP A 1 91 ? -4.062 2.932 -4.041 1.00 76.44 91 ASP A CA 1
ATOM 710 C C . ASP A 1 91 ? -3.574 2.943 -2.584 1.00 76.44 91 ASP A C 1
ATOM 712 O O . ASP A 1 91 ? -4.315 2.582 -1.665 1.00 76.44 91 ASP A O 1
ATOM 716 N N . VAL A 1 92 ? -2.343 3.411 -2.348 1.00 79.25 92 VAL A N 1
ATOM 717 C CA . VAL A 1 92 ? -1.772 3.570 -1.002 1.00 79.25 92 VAL A CA 1
ATOM 718 C C . VAL A 1 92 ? -2.559 4.597 -0.184 1.00 79.25 92 VAL A C 1
ATOM 720 O O . VAL A 1 92 ? -2.857 4.354 0.989 1.00 79.25 92 VAL A O 1
ATOM 723 N N . GLU A 1 93 ? -2.934 5.730 -0.778 1.00 81.06 93 GLU A N 1
ATOM 724 C CA . GLU A 1 93 ? -3.755 6.752 -0.121 1.00 81.06 93 GLU A CA 1
ATOM 725 C C . GLU A 1 93 ? -5.152 6.227 0.232 1.00 81.06 93 GLU A C 1
ATOM 727 O O . GLU A 1 93 ? -5.618 6.429 1.359 1.00 81.06 93 GLU A O 1
ATOM 732 N N . ALA A 1 94 ? -5.790 5.489 -0.679 1.00 79.06 94 ALA A N 1
ATOM 733 C CA . ALA A 1 94 ? -7.079 4.849 -0.440 1.00 79.06 94 ALA A CA 1
ATOM 734 C C . ALA A 1 94 ? -6.994 3.816 0.698 1.00 79.06 94 ALA A C 1
ATOM 736 O O . ALA A 1 94 ? -7.797 3.854 1.636 1.00 79.06 94 ALA A O 1
ATOM 737 N N . ALA A 1 95 ? -5.979 2.947 0.684 1.00 71.75 95 ALA A N 1
ATOM 738 C CA . ALA A 1 95 ? -5.739 1.975 1.751 1.00 71.75 95 ALA A CA 1
ATOM 739 C C . ALA A 1 95 ? -5.495 2.661 3.109 1.00 71.75 95 ALA A C 1
ATOM 741 O O . ALA A 1 95 ? -6.031 2.245 4.141 1.00 71.75 9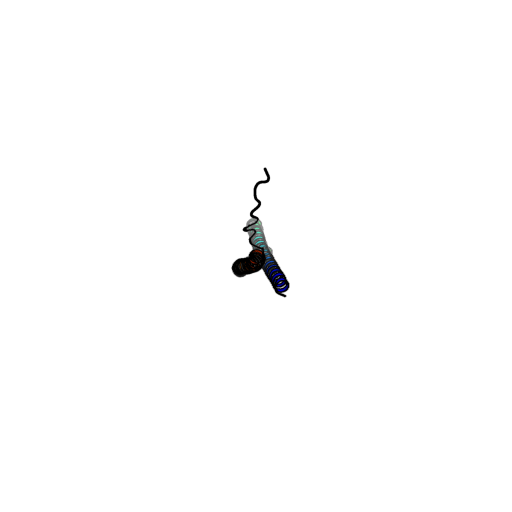5 ALA A O 1
ATOM 742 N N . ARG A 1 96 ? -4.742 3.768 3.118 1.00 79.56 96 ARG A N 1
ATOM 743 C CA . ARG A 1 96 ? -4.496 4.572 4.322 1.00 79.56 96 ARG A CA 1
ATOM 744 C C . ARG A 1 96 ? -5.778 5.205 4.865 1.00 79.56 96 ARG A C 1
ATOM 746 O O . ARG A 1 96 ? -5.970 5.222 6.082 1.00 79.56 96 ARG A O 1
ATOM 753 N N . ALA A 1 97 ? -6.665 5.696 4.002 1.00 79.50 97 ALA A N 1
ATOM 754 C CA . ALA A 1 97 ? -7.956 6.242 4.418 1.00 79.50 97 ALA A CA 1
ATOM 755 C C . ALA A 1 97 ? -8.832 5.175 5.100 1.00 79.50 97 ALA A C 1
ATOM 757 O O . ALA A 1 97 ? -9.391 5.430 6.171 1.00 79.50 97 ALA A O 1
ATOM 758 N N . VAL A 1 98 ? -8.875 3.959 4.544 1.00 80.88 98 VAL A N 1
ATOM 759 C CA . VAL A 1 98 ? -9.584 2.814 5.142 1.00 80.88 98 VAL A CA 1
ATOM 760 C C . VAL A 1 98 ? -9.024 2.474 6.527 1.00 80.88 98 VAL A C 1
ATOM 762 O O . VAL A 1 98 ? -9.793 2.290 7.472 1.00 80.88 98 VAL A O 1
ATOM 765 N N . LEU A 1 99 ? -7.697 2.457 6.686 1.00 77.88 99 LEU A N 1
ATOM 766 C CA . LEU A 1 99 ? -7.038 2.218 7.976 1.00 77.88 99 LEU A CA 1
ATOM 767 C C . LEU A 1 99 ? -7.385 3.281 9.026 1.00 77.88 99 LEU A C 1
ATOM 769 O O . LEU A 1 99 ? -7.670 2.953 10.181 1.00 77.88 99 LEU A O 1
ATOM 773 N N . ILE A 1 100 ? -7.377 4.560 8.641 1.00 81.69 100 ILE A N 1
ATOM 774 C CA . ILE A 1 100 ? -7.747 5.663 9.538 1.00 81.69 100 ILE A CA 1
ATOM 775 C C . ILE A 1 100 ? -9.190 5.494 10.018 1.00 81.69 100 ILE A C 1
ATOM 777 O O . ILE A 1 100 ? -9.464 5.641 11.212 1.00 81.69 100 ILE A O 1
ATOM 781 N N . GLU A 1 101 ? -10.103 5.167 9.106 1.00 80.12 101 GLU A N 1
ATOM 782 C CA . GLU A 1 101 ? -11.515 4.980 9.423 1.00 80.12 101 GLU A CA 1
ATOM 783 C C . GLU A 1 101 ? -11.746 3.755 10.320 1.00 80.12 101 GLU A C 1
ATOM 785 O O . GLU A 1 101 ? -12.444 3.848 11.333 1.00 80.12 101 GLU A O 1
ATOM 790 N N . ALA A 1 102 ? -11.078 2.633 10.042 1.00 75.00 102 ALA A N 1
ATOM 791 C CA . ALA A 1 102 ? -11.108 1.456 10.908 1.00 75.00 102 ALA A CA 1
ATOM 792 C C . ALA A 1 102 ? -10.646 1.792 12.338 1.00 75.00 102 ALA A C 1
ATOM 794 O O . ALA A 1 102 ? -11.319 1.443 13.310 1.00 75.00 102 ALA A O 1
ATOM 795 N N . ARG A 1 103 ? -9.561 2.565 12.478 1.00 74.00 103 ARG A N 1
ATOM 796 C CA . ARG A 1 103 ? -9.017 2.981 13.781 1.00 74.00 103 ARG A CA 1
ATOM 797 C C . ARG A 1 103 ? -9.907 3.981 14.525 1.00 74.00 103 ARG A C 1
ATOM 799 O O . ARG A 1 103 ? -9.845 4.077 15.753 1.00 74.00 103 ARG A O 1
ATOM 806 N N . LYS A 1 104 ? -10.727 4.764 13.817 1.00 81.62 104 LYS A N 1
ATOM 807 C CA . LYS A 1 104 ? -11.768 5.594 14.449 1.00 81.62 104 LYS A CA 1
ATOM 808 C C . LYS A 1 104 ? -12.874 4.716 15.025 1.00 81.62 104 LYS A C 1
ATOM 810 O O . LYS A 1 104 ? -13.245 4.903 16.182 1.00 81.62 104 LYS A O 1
ATOM 815 N N . ARG A 1 105 ? -13.359 3.742 14.250 1.00 75.50 105 ARG A N 1
ATOM 816 C CA . ARG A 1 105 ? -14.408 2.803 14.682 1.00 75.50 105 ARG A CA 1
ATOM 817 C C . ARG A 1 105 ? -13.962 1.952 15.866 1.00 75.50 105 ARG A C 1
ATOM 819 O O . ARG A 1 105 ? -14.730 1.781 16.806 1.00 75.50 105 ARG A O 1
ATOM 826 N N . GLU A 1 106 ? -12.713 1.493 15.860 1.00 74.56 106 GLU A N 1
ATOM 827 C CA . GLU A 1 106 ? -12.097 0.771 16.978 1.00 74.56 106 GLU A CA 1
ATOM 828 C C . GLU A 1 106 ? -12.151 1.589 18.278 1.00 74.56 106 GLU A C 1
ATOM 830 O O . GLU A 1 106 ? -12.732 1.130 19.259 1.00 74.56 106 GLU A O 1
ATOM 835 N N . ARG A 1 107 ? -11.700 2.851 18.247 1.00 77.62 107 ARG A N 1
ATOM 836 C CA . ARG A 1 107 ? -11.751 3.767 19.404 1.00 77.62 107 ARG A CA 1
ATOM 837 C C . ARG A 1 107 ? -13.163 4.088 19.894 1.00 77.62 107 ARG A C 1
ATOM 839 O O . ARG A 1 107 ? -13.351 4.455 21.054 1.00 77.62 107 ARG A O 1
ATOM 846 N N . VAL A 1 108 ? -14.161 4.062 19.012 1.00 79.38 108 VAL A N 1
ATOM 847 C CA . VAL A 1 108 ? -15.571 4.229 19.407 1.00 79.38 108 VAL A CA 1
ATOM 848 C C . VAL A 1 108 ? -16.080 2.960 20.085 1.00 79.38 108 VAL A C 1
ATOM 850 O O . VAL A 1 108 ? -16.759 3.053 21.106 1.00 79.38 108 VAL A O 1
ATOM 853 N N . ALA A 1 109 ? -15.725 1.789 19.554 1.00 70.69 109 ALA A N 1
ATOM 854 C CA . ALA A 1 109 ? -16.092 0.503 20.132 1.00 70.69 109 ALA A CA 1
ATOM 855 C C . ALA A 1 109 ? -15.460 0.288 21.517 1.00 70.69 109 ALA A C 1
ATOM 857 O O . ALA A 1 109 ? -16.160 -0.169 22.413 1.00 70.69 109 ALA A O 1
ATOM 858 N N . GLU A 1 110 ? -14.191 0.663 21.712 1.00 73.75 110 GLU A N 1
ATOM 859 C CA . GLU A 1 110 ? -13.517 0.651 23.024 1.00 73.75 110 GLU A CA 1
ATOM 860 C C . GLU A 1 110 ? -14.264 1.528 24.036 1.00 73.75 110 GLU A C 1
ATOM 862 O O . GLU A 1 110 ? -1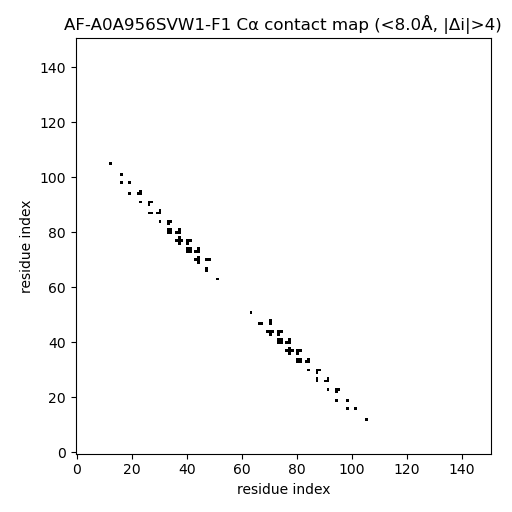4.764 1.028 25.037 1.00 73.75 110 GLU A O 1
ATOM 867 N N . ARG A 1 111 ? -14.499 2.808 23.708 1.00 79.94 111 ARG A N 1
ATOM 868 C CA . ARG A 1 111 ? -15.253 3.728 24.583 1.00 79.94 111 ARG A CA 1
ATOM 869 C C . ARG A 1 111 ? -16.681 3.267 24.880 1.00 79.94 111 ARG A C 1
ATOM 871 O O . ARG A 1 111 ? -17.275 3.657 25.886 1.00 79.94 111 ARG A O 1
ATOM 878 N N . LEU A 1 112 ? -17.301 2.517 23.972 1.00 77.50 112 LEU A N 1
ATOM 879 C CA . LEU A 1 112 ? -18.615 1.931 24.214 1.00 77.50 112 LEU A CA 1
ATOM 880 C C . LEU A 1 112 ? -18.514 0.740 25.173 1.00 77.50 112 LEU A C 1
ATOM 882 O O . LEU A 1 112 ? -19.324 0.654 26.092 1.00 77.50 112 LEU A O 1
ATOM 886 N N . ALA A 1 113 ? -17.521 -0.130 24.983 1.00 72.19 113 ALA A N 1
ATOM 887 C CA . ALA A 1 113 ? -17.253 -1.255 25.870 1.00 72.19 113 ALA A CA 1
ATOM 888 C C . ALA A 1 113 ? -16.955 -0.778 27.299 1.00 72.19 113 ALA A C 1
ATOM 890 O O . ALA A 1 113 ? -17.577 -1.281 28.231 1.00 72.19 113 ALA A O 1
ATOM 891 N N . ASP A 1 114 ? -16.128 0.258 27.460 1.00 75.75 114 ASP A N 1
ATOM 892 C CA . ASP A 1 114 ? -15.809 0.848 28.767 1.00 75.75 114 ASP A CA 1
ATOM 893 C C . ASP A 1 114 ? -17.063 1.372 29.476 1.00 75.75 114 ASP A C 1
ATOM 895 O O . ASP A 1 114 ? -17.274 1.124 30.661 1.00 75.75 114 ASP A O 1
ATOM 899 N N . ARG A 1 115 ? -17.955 2.055 28.743 1.00 80.06 115 ARG A N 1
ATOM 900 C CA . ARG A 1 115 ? -19.226 2.551 29.299 1.00 80.06 115 ARG A CA 1
ATOM 901 C C . ARG A 1 115 ? -20.175 1.428 29.699 1.00 80.06 115 ARG A C 1
ATOM 903 O O . ARG A 1 115 ? -20.872 1.560 30.703 1.00 80.06 115 ARG A O 1
ATOM 910 N N . ILE A 1 116 ? -20.244 0.356 28.910 1.00 76.56 116 ILE A N 1
ATOM 911 C CA . ILE A 1 116 ? -21.050 -0.822 29.252 1.00 76.56 116 ILE A CA 1
ATOM 912 C C . ILE A 1 116 ? -20.487 -1.463 30.518 1.00 76.56 116 ILE A C 1
ATOM 914 O O . ILE A 1 116 ? -21.245 -1.700 31.453 1.00 76.56 116 ILE A O 1
ATOM 918 N N . HIS A 1 117 ? -19.171 -1.659 30.577 1.00 76.00 117 HIS A N 1
ATOM 919 C CA . HIS A 1 117 ? -18.505 -2.237 31.734 1.00 76.00 117 HIS A CA 1
ATOM 920 C C . HIS A 1 117 ? -18.729 -1.401 32.999 1.00 76.00 117 HIS A C 1
ATOM 922 O O . HIS A 1 117 ? -19.158 -1.941 34.013 1.00 76.00 117 HIS A O 1
ATOM 928 N N . ALA A 1 118 ? -18.559 -0.078 32.924 1.00 79.00 118 ALA A N 1
ATOM 929 C CA . ALA A 1 118 ? -18.817 0.824 34.046 1.00 79.00 118 ALA A CA 1
ATOM 930 C C . ALA A 1 118 ? -20.266 0.724 34.555 1.00 79.00 118 ALA A C 1
ATOM 932 O O . ALA A 1 118 ? -20.491 0.671 35.759 1.00 79.00 118 ALA A O 1
ATOM 933 N N . ARG A 1 119 ? -21.254 0.637 33.652 1.00 82.62 119 ARG A N 1
ATOM 934 C CA . ARG A 1 119 ? -22.664 0.436 34.032 1.00 82.62 119 ARG A CA 1
ATOM 935 C C . ARG A 1 119 ? -22.918 -0.932 34.660 1.00 82.62 119 ARG A C 1
ATOM 937 O O . ARG A 1 119 ? -23.724 -1.030 35.580 1.00 82.62 119 ARG A O 1
ATOM 944 N N . GLU A 1 120 ? -22.280 -1.983 34.152 1.00 81.12 120 GLU A N 1
ATOM 945 C CA . GLU A 1 120 ? -22.410 -3.332 34.711 1.00 81.12 120 GLU A CA 1
ATOM 946 C C . GLU A 1 120 ? -21.807 -3.410 36.121 1.00 81.12 120 GLU A C 1
ATOM 948 O O . GLU A 1 120 ? -22.444 -3.982 37.007 1.00 81.12 120 GLU A O 1
ATOM 953 N N . VAL A 1 121 ? -20.645 -2.784 36.340 1.00 80.00 121 VAL A N 1
ATOM 954 C CA . VAL A 1 121 ? -19.987 -2.673 37.652 1.00 80.00 121 VAL A CA 1
ATOM 955 C C . VAL A 1 121 ? -20.828 -1.845 38.622 1.00 80.00 121 VAL A C 1
ATOM 957 O O . VAL A 1 121 ? -21.117 -2.317 39.717 1.00 80.00 121 VAL A O 1
ATOM 960 N N . ASP A 1 122 ? -21.297 -0.662 38.216 1.00 86.25 122 ASP A N 1
ATOM 961 C CA . ASP A 1 122 ? -22.136 0.201 39.061 1.00 86.25 122 ASP A CA 1
ATOM 962 C C . ASP A 1 122 ? -23.450 -0.500 39.449 1.00 86.25 122 ASP A C 1
ATOM 964 O O . ASP A 1 122 ? -23.878 -0.486 40.601 1.00 86.25 122 ASP A O 1
ATOM 968 N N . GLY A 1 123 ? -24.068 -1.213 38.503 1.00 83.31 123 GLY A N 1
ATOM 969 C CA . GLY A 1 123 ? -25.251 -2.024 38.777 1.00 83.31 123 GLY A CA 1
ATOM 970 C C . GLY A 1 123 ? -24.981 -3.213 39.706 1.00 83.31 123 GLY A C 1
ATOM 971 O O . GLY A 1 123 ? -25.870 -3.594 40.464 1.00 83.31 123 GLY A O 1
ATOM 972 N N . ALA A 1 124 ? -23.791 -3.819 39.649 1.00 79.62 124 ALA A N 1
ATOM 973 C CA . ALA A 1 124 ? -23.394 -4.881 40.572 1.00 79.62 124 ALA A CA 1
ATOM 974 C C . ALA A 1 124 ? -23.174 -4.337 41.988 1.00 79.62 124 ALA A C 1
ATOM 976 O O . ALA A 1 124 ? -23.766 -4.875 42.919 1.00 79.62 124 ALA A O 1
ATOM 977 N N . LEU A 1 125 ? -22.447 -3.224 42.121 1.00 83.31 125 LEU A N 1
ATOM 978 C CA . LEU A 1 125 ? -22.220 -2.536 43.394 1.00 83.31 125 LEU A CA 1
ATOM 979 C C . LEU A 1 125 ? -23.531 -2.127 44.066 1.00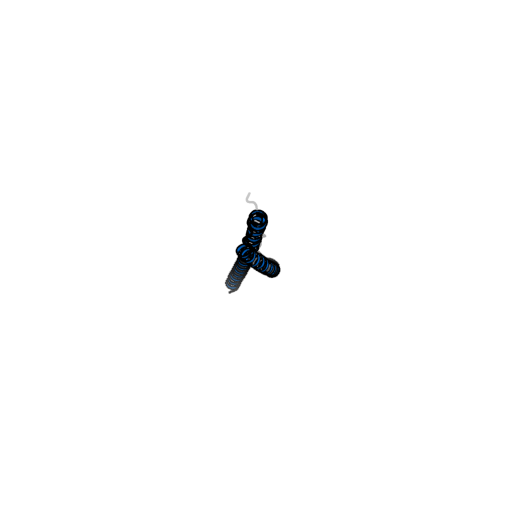 83.31 125 LEU A C 1
ATOM 981 O O . LEU A 1 125 ? -23.710 -2.375 45.250 1.00 83.31 125 LEU A O 1
ATOM 985 N N . ARG A 1 126 ? -24.490 -1.563 43.321 1.00 86.00 126 ARG A N 1
ATOM 986 C CA . ARG A 1 126 ? -25.803 -1.202 43.887 1.00 86.00 126 ARG A CA 1
ATOM 987 C C . ARG A 1 126 ? -26.593 -2.408 44.385 1.00 86.00 126 ARG A C 1
ATOM 989 O O . ARG A 1 126 ? -27.287 -2.294 45.386 1.00 86.00 126 ARG A O 1
ATOM 996 N N . ARG A 1 127 ? -26.516 -3.548 43.689 1.00 85.81 127 ARG A N 1
ATOM 997 C CA . ARG A 1 127 ? -27.162 -4.789 44.147 1.00 85.81 127 ARG A CA 1
ATOM 998 C C . ARG A 1 127 ? -26.504 -5.316 45.416 1.00 85.81 127 ARG A C 1
ATOM 1000 O O . ARG A 1 127 ? -27.209 -5.723 46.325 1.00 85.81 127 ARG A O 1
ATOM 1007 N N . GLU A 1 128 ? -25.178 -5.294 45.471 1.00 83.25 128 GLU A N 1
ATOM 1008 C CA . GLU A 1 128 ? -24.421 -5.716 46.650 1.00 83.25 128 GLU A CA 1
ATOM 1009 C C . GLU A 1 128 ? -24.700 -4.800 47.848 1.00 83.25 128 GLU A C 1
ATOM 1011 O O . GLU A 1 128 ? -25.005 -5.294 48.928 1.00 83.25 128 GLU A O 1
ATOM 1016 N N . GLN A 1 129 ? -24.726 -3.481 47.636 1.00 83.38 129 GLN A N 1
ATOM 1017 C CA . GLN A 1 129 ? -25.100 -2.511 48.664 1.00 83.38 129 GLN A CA 1
ATOM 1018 C C . GLN A 1 129 ? -26.534 -2.724 49.155 1.00 83.38 129 GLN A C 1
ATOM 1020 O O . GLN A 1 129 ? -26.749 -2.740 50.356 1.00 83.38 129 GLN A O 1
ATOM 1025 N N . ALA A 1 130 ? -27.500 -2.956 48.260 1.00 84.12 130 ALA A N 1
ATOM 1026 C CA . ALA A 1 130 ? -28.881 -3.231 48.662 1.00 84.12 130 ALA A CA 1
ATOM 1027 C C . ALA A 1 130 ? -28.992 -4.490 49.540 1.00 84.12 130 ALA A C 1
ATOM 1029 O O . ALA A 1 130 ? -29.717 -4.482 50.528 1.00 84.12 130 ALA A O 1
ATOM 1030 N N . VAL A 1 131 ? -28.232 -5.546 49.227 1.00 83.69 131 VAL A N 1
ATOM 1031 C CA . VAL A 1 131 ? -28.168 -6.754 50.067 1.00 83.69 131 VAL A CA 1
ATOM 1032 C C . VAL A 1 131 ? -27.534 -6.448 51.427 1.00 83.69 131 VAL A C 1
ATOM 1034 O O . VAL A 1 131 ? -28.034 -6.909 52.450 1.00 83.69 131 VAL A O 1
ATOM 1037 N N . LEU A 1 132 ? -26.452 -5.665 51.463 1.00 81.44 132 LEU A N 1
ATOM 1038 C CA . LEU A 1 132 ? -25.818 -5.251 52.719 1.00 81.44 132 LEU A CA 1
ATOM 1039 C C . LEU A 1 132 ? -26.741 -4.370 53.569 1.00 81.44 132 LEU A C 1
ATOM 1041 O O . LEU A 1 132 ? -26.791 -4.556 54.782 1.00 81.44 132 LEU A O 1
ATOM 1045 N N . ASP A 1 133 ? -27.492 -3.461 52.949 1.00 82.62 133 ASP A N 1
ATOM 1046 C CA . ASP A 1 133 ? -28.467 -2.599 53.619 1.00 82.62 133 ASP A CA 1
ATOM 1047 C C . ASP A 1 133 ? -29.635 -3.426 54.184 1.00 82.62 133 ASP A C 1
ATOM 1049 O O . ASP A 1 133 ? -30.035 -3.219 55.328 1.00 82.62 133 ASP A O 1
ATOM 1053 N N . GLU A 1 134 ? -30.144 -4.411 53.432 1.00 78.75 134 GLU A N 1
ATOM 1054 C CA . GLU A 1 134 ? -31.177 -5.345 53.904 1.00 78.75 134 GLU A CA 1
ATOM 1055 C C . GLU A 1 134 ? -30.691 -6.186 55.094 1.00 78.75 134 GLU A C 1
ATOM 1057 O O . GLU A 1 134 ? -31.395 -6.301 56.097 1.00 78.75 134 GLU A O 1
ATOM 1062 N N . VAL A 1 135 ? -29.476 -6.739 55.030 1.00 77.38 135 VAL A N 1
ATOM 1063 C CA . VAL A 1 135 ? -28.899 -7.533 56.131 1.00 77.38 135 VAL A CA 1
ATOM 1064 C C . VAL A 1 135 ? -28.565 -6.654 57.341 1.00 77.38 135 VAL A C 1
ATOM 1066 O O . VAL A 1 135 ? -28.802 -7.056 58.479 1.00 77.38 135 VAL A O 1
ATOM 1069 N N . GLY A 1 136 ? -28.054 -5.442 57.120 1.00 69.69 136 GLY A N 1
ATOM 1070 C CA . GLY A 1 136 ? -27.763 -4.466 58.171 1.00 69.69 136 GLY A CA 1
ATOM 1071 C C . GLY A 1 136 ? -29.020 -3.956 58.877 1.00 69.69 136 GLY A C 1
ATOM 1072 O O . GLY A 1 136 ? -28.994 -3.756 60.088 1.00 69.69 136 GLY A O 1
ATOM 1073 N N . ALA A 1 137 ? -30.142 -3.827 58.163 1.00 60.66 137 ALA A N 1
ATOM 1074 C CA . ALA A 1 137 ? -31.445 -3.507 58.748 1.00 60.66 137 ALA A CA 1
ATOM 1075 C C . ALA A 1 137 ? -32.027 -4.651 59.603 1.00 60.66 137 ALA A C 1
ATOM 1077 O O . ALA A 1 137 ? -32.865 -4.405 60.468 1.00 60.66 137 ALA A O 1
ATOM 1078 N N . TRP A 1 138 ? -31.577 -5.891 59.384 1.00 55.16 138 TRP A N 1
ATOM 1079 C CA . TRP A 1 138 ? -31.911 -7.058 60.211 1.00 55.16 138 TRP A CA 1
ATOM 1080 C C . TRP A 1 138 ? -30.971 -7.254 61.404 1.00 55.16 138 TRP A C 1
ATOM 1082 O O . TRP A 1 138 ? -31.254 -8.087 62.269 1.00 55.16 138 TRP A O 1
ATOM 1092 N N . ALA A 1 139 ? -29.864 -6.508 61.485 1.00 54.00 139 ALA A N 1
ATOM 1093 C CA . ALA A 1 139 ? -29.026 -6.526 62.672 1.00 54.00 139 ALA A CA 1
ATOM 1094 C C . ALA A 1 139 ? -29.830 -5.922 63.838 1.00 54.00 139 ALA A C 1
ATOM 1096 O O . ALA A 1 139 ? -30.282 -4.779 63.731 1.00 54.00 139 ALA A O 1
ATOM 1097 N N . PRO A 1 140 ? -30.045 -6.657 64.946 1.00 50.59 140 PRO A N 1
ATOM 1098 C CA . PRO A 1 140 ? -30.783 -6.120 66.076 1.00 50.59 140 PRO A CA 1
ATOM 1099 C C . PRO A 1 140 ? -30.050 -4.872 66.557 1.00 50.59 140 PRO A C 1
ATOM 1101 O O . PRO A 1 140 ? -28.847 -4.919 66.829 1.00 50.59 140 PRO A O 1
ATOM 1104 N N . THR A 1 141 ? -30.765 -3.751 66.640 1.00 56.59 141 THR A N 1
ATOM 1105 C CA . THR A 1 141 ? -30.257 -2.545 67.281 1.00 56.59 141 THR A CA 1
ATOM 1106 C C . THR A 1 141 ? -29.811 -2.943 68.682 1.00 56.59 141 THR A C 1
ATOM 1108 O O . THR A 1 141 ? -30.652 -3.227 69.533 1.00 56.59 141 THR A O 1
ATOM 1111 N N . GLN A 1 142 ? -28.500 -3.007 68.929 1.00 51.41 142 GLN A N 1
ATOM 1112 C CA . GLN A 1 142 ? -27.966 -3.067 70.286 1.00 51.41 142 GLN A CA 1
ATOM 1113 C C . GLN A 1 142 ? -28.191 -1.698 70.937 1.00 51.41 142 GLN A C 1
ATOM 1115 O O . GLN A 1 142 ? -27.281 -0.893 71.093 1.00 51.41 142 GLN A O 1
ATOM 1120 N N . GLY A 1 143 ? -29.450 -1.417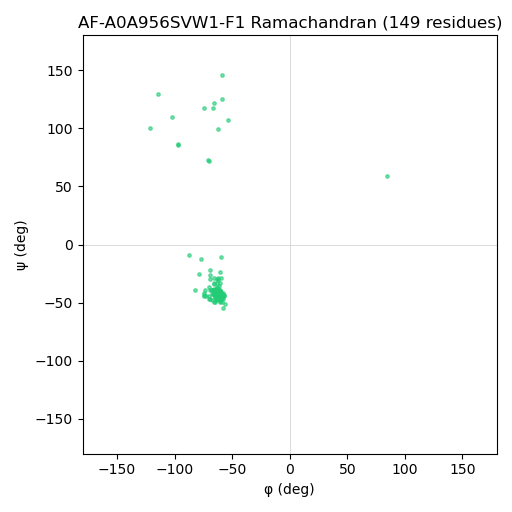 71.247 1.00 50.91 143 GLY A N 1
ATOM 1121 C CA . GLY A 1 143 ? -29.879 -0.403 72.182 1.00 50.91 143 GLY A CA 1
ATOM 1122 C C . GLY A 1 143 ? -30.536 -1.127 73.346 1.00 50.91 143 GLY A C 1
ATOM 1123 O O . GLY A 1 143 ? -31.405 -1.962 73.128 1.00 50.91 143 GLY A O 1
ATOM 1124 N N . GLU A 1 144 ? -30.097 -0.783 74.555 1.00 51.31 144 GLU A N 1
ATOM 1125 C CA . GLU A 1 144 ? -30.681 -1.166 75.847 1.00 51.31 144 GLU A CA 1
ATOM 1126 C C . GLU A 1 144 ? -30.255 -2.527 76.429 1.00 51.31 144 GLU A C 1
ATOM 1128 O O . GLU A 1 144 ? -31.073 -3.361 76.799 1.00 51.31 144 GLU A O 1
ATOM 1133 N N . MET A 1 145 ? -28.951 -2.715 76.660 1.00 48.56 145 MET A N 1
ATOM 1134 C CA . MET A 1 145 ? -28.530 -3.447 77.864 1.00 48.56 145 MET A CA 1
ATOM 1135 C C . MET A 1 145 ? -28.171 -2.435 78.948 1.00 48.56 145 MET A C 1
ATOM 1137 O O . MET A 1 145 ? -27.023 -2.015 79.087 1.00 48.56 145 MET A O 1
ATOM 1141 N N . GLY A 1 146 ? -29.196 -2.024 79.697 1.00 52.06 146 GLY A N 1
ATOM 1142 C CA . GLY A 1 146 ? -29.027 -1.399 81.001 1.00 52.06 146 GLY A CA 1
ATOM 1143 C C . GLY A 1 146 ? -28.362 -2.393 81.950 1.00 52.06 146 GLY A C 1
ATOM 1144 O O . GLY A 1 146 ? -29.013 -3.297 82.463 1.00 52.06 146 GLY A O 1
ATOM 1145 N N . GLY A 1 147 ? -27.054 -2.252 82.143 1.00 49.19 147 GLY A N 1
ATOM 1146 C CA . GLY A 1 147 ? -26.316 -2.921 83.208 1.00 49.19 147 GLY A CA 1
ATOM 1147 C C . GLY A 1 147 ? -26.043 -1.921 84.322 1.00 49.19 147 GLY A C 1
ATOM 1148 O O . GLY A 1 147 ? -25.261 -0.991 84.129 1.00 49.19 147 GLY A O 1
ATOM 1149 N N . GLU A 1 148 ? -26.701 -2.086 85.469 1.00 47.66 148 GLU A N 1
ATOM 1150 C CA . GLU A 1 148 ? -26.371 -1.345 86.689 1.00 47.66 148 GLU A CA 1
ATOM 1151 C C . GLU A 1 148 ? -24.913 -1.602 87.114 1.00 47.66 148 GLU A C 1
ATOM 1153 O O . GLU A 1 148 ? -24.403 -2.716 86.948 1.00 47.66 148 GLU A O 1
ATOM 1158 N N . PRO A 1 149 ? -24.222 -0.599 87.690 1.00 52.81 149 PRO A N 1
ATOM 1159 C CA . PRO A 1 149 ? -22.866 -0.780 88.177 1.00 52.81 149 PRO A CA 1
ATOM 1160 C C . PRO A 1 149 ? -22.888 -1.590 89.478 1.00 52.81 149 PRO A C 1
ATOM 1162 O O . PRO A 1 149 ? -23.433 -1.152 90.493 1.00 52.81 149 PRO A O 1
ATOM 1165 N N . ILE A 1 150 ? -22.261 -2.766 89.452 1.00 57.47 150 ILE A N 1
ATOM 1166 C CA . ILE A 1 150 ? -21.995 -3.561 90.654 1.00 57.47 150 ILE A CA 1
ATOM 1167 C C . ILE A 1 150 ? -20.984 -2.780 91.509 1.00 57.47 150 ILE A C 1
ATOM 1169 O O . ILE A 1 150 ? -19.881 -2.486 91.046 1.00 57.47 150 ILE A O 1
ATOM 1173 N N . ARG A 1 151 ? -21.403 -2.400 92.722 1.00 57.97 151 ARG A N 1
ATOM 1174 C CA . ARG A 1 151 ? -20.544 -1.832 93.774 1.00 57.97 151 ARG A CA 1
ATOM 1175 C C . ARG A 1 151 ? -19.712 -2.909 94.452 1.00 57.97 151 ARG A C 1
ATOM 1177 O O . ARG A 1 151 ? -20.265 -4.010 94.668 1.00 57.97 151 ARG A O 1
#

Foldseek 3Di:
DVVVVVVVVVVVLVVVLVVLVVQLVVLVVLLVVLVVLLVVLVVLLVVLVVVVVVCVVPDPVVVVVVSVVSSVVSNVSSVVSVVVSVVSVVVSVVSVVVNVVSVVVVVVVVVVVVVVVVVVVVVVVVVVVVVVVVVVVVPPPPDDPPDDDDD